Protein AF-A0A9E0T033-F1 (afdb_monomer)

Foldseek 3Di:
DDPVVVVVVVVVVCVVVVVVVVVPDDDPCPVVVVVVLVVVCVVCVVVLVVQLVVLVVCCVVVNDPPVSNVVSVVVCCVSNPDPVVVVVVCVVVVD

Mean predicted aligned error: 9.49 Å

pLDDT: mean 88.97, std 9.51, range [58.91, 97.81]

Radius of gyration: 26.22 Å; Cα contacts (8 Å, |Δi|>4): 22; chains: 1; bounding box: 46×27×79 Å

Sequence (95 aa):
MNVRRLLARLLAVAGVLLPAGALAQGSPFATGATAGVTNLLAILTPVAAIAVMVSGVLGWFGKISWWWLVGVVIGTVLVFGAPQIVSWIRGMFGV

Structure (mmCIF, N/CA/C/O backbone):
data_AF-A0A9E0T033-F1
#
_entry.id   AF-A0A9E0T033-F1
#
loop_
_atom_site.group_PDB
_atom_site.id
_atom_site.type_symbol
_atom_site.label_atom_id
_atom_site.label_alt_id
_atom_site.label_comp_id
_atom_site.label_asym_id
_atom_site.label_entity_id
_atom_site.label_seq_id
_atom_site.pdbx_PDB_ins_code
_atom_site.Cartn_x
_atom_site.Cartn_y
_atom_site.Cartn_z
_atom_site.occupancy
_atom_site.B_iso_or_equiv
_atom_site.auth_seq_id
_atom_site.auth_comp_id
_atom_site.auth_asym_id
_atom_site.auth_atom_id
_atom_site.pdbx_PDB_model_num
ATOM 1 N N . MET A 1 1 ? 26.920 -17.006 -54.411 1.00 58.91 1 MET A N 1
ATOM 2 C CA . MET A 1 1 ? 26.626 -15.759 -53.663 1.00 58.91 1 MET A CA 1
ATOM 3 C C . MET A 1 1 ? 27.907 -15.314 -52.969 1.00 58.91 1 MET A C 1
ATOM 5 O O . MET A 1 1 ? 28.454 -16.079 -52.192 1.00 58.91 1 MET A O 1
ATOM 9 N N . ASN A 1 2 ? 28.450 -14.145 -53.317 1.00 78.44 2 ASN A N 1
ATOM 10 C CA . ASN A 1 2 ? 29.803 -13.742 -52.908 1.00 78.44 2 ASN A CA 1
ATOM 11 C C . ASN A 1 2 ? 29.862 -13.483 -51.394 1.00 78.44 2 ASN A C 1
ATOM 13 O O . ASN A 1 2 ? 29.140 -12.615 -50.909 1.00 78.44 2 ASN A O 1
ATOM 17 N N . VAL A 1 3 ? 30.745 -14.182 -50.672 1.00 81.62 3 VAL A N 1
ATOM 18 C CA . VAL A 1 3 ? 30.939 -14.082 -49.205 1.00 81.62 3 VAL A CA 1
ATOM 19 C C . VAL A 1 3 ? 31.030 -12.627 -48.725 1.00 81.62 3 VAL A C 1
ATOM 21 O O . VAL A 1 3 ? 30.397 -12.248 -47.745 1.00 81.62 3 VAL A O 1
ATOM 24 N N . ARG A 1 4 ? 31.709 -11.762 -49.488 1.00 83.38 4 ARG A N 1
ATOM 25 C CA . ARG A 1 4 ? 31.808 -10.315 -49.221 1.00 83.38 4 ARG A CA 1
ATOM 26 C C . ARG A 1 4 ? 30.455 -9.590 -49.174 1.00 83.38 4 ARG A C 1
ATOM 28 O O . ARG A 1 4 ? 30.256 -8.713 -48.342 1.00 83.38 4 ARG A O 1
ATOM 35 N N . ARG A 1 5 ? 29.513 -9.961 -50.048 1.00 81.50 5 ARG A N 1
ATOM 36 C CA . ARG A 1 5 ? 28.155 -9.386 -50.074 1.00 81.50 5 ARG A CA 1
ATOM 37 C C . ARG A 1 5 ? 27.299 -9.904 -48.918 1.00 81.50 5 ARG A C 1
ATOM 39 O O . ARG A 1 5 ? 26.422 -9.181 -48.460 1.00 81.50 5 ARG A O 1
ATOM 46 N N . LEU A 1 6 ? 27.553 -11.126 -48.447 1.00 84.06 6 LEU A N 1
ATOM 47 C CA . LEU A 1 6 ? 26.881 -11.690 -47.275 1.00 84.06 6 LEU A CA 1
ATOM 48 C C . LEU A 1 6 ? 27.318 -10.968 -45.989 1.00 84.06 6 LEU A C 1
ATOM 50 O O . LEU A 1 6 ? 26.471 -10.537 -45.213 1.00 84.06 6 LEU A O 1
ATOM 54 N N . LEU A 1 7 ? 28.628 -10.752 -45.816 1.00 86.38 7 LEU A N 1
ATOM 55 C CA . LEU A 1 7 ? 29.193 -10.027 -44.670 1.00 86.38 7 LEU A CA 1
ATOM 56 C C . LEU A 1 7 ? 28.705 -8.574 -44.600 1.00 86.38 7 LEU A C 1
ATOM 58 O O . LEU A 1 7 ? 28.308 -8.110 -43.535 1.00 86.38 7 LEU A O 1
ATOM 62 N N . ALA A 1 8 ? 28.660 -7.878 -45.740 1.00 85.38 8 ALA A N 1
ATOM 63 C CA . ALA A 1 8 ? 28.146 -6.509 -45.804 1.00 85.38 8 ALA A CA 1
ATOM 64 C C . ALA A 1 8 ? 26.669 -6.412 -45.377 1.00 85.38 8 ALA A C 1
ATOM 66 O O . ALA A 1 8 ? 26.281 -5.469 -44.693 1.00 85.38 8 ALA A O 1
ATOM 67 N N . ARG A 1 9 ? 25.846 -7.407 -45.737 1.00 84.81 9 ARG A N 1
ATOM 68 C CA . ARG A 1 9 ? 24.434 -7.470 -45.327 1.00 84.81 9 ARG A CA 1
ATOM 69 C C . ARG A 1 9 ? 24.280 -7.737 -43.829 1.00 84.81 9 ARG A C 1
ATOM 71 O O . ARG A 1 9 ? 23.461 -7.086 -43.195 1.00 84.81 9 ARG A O 1
ATOM 78 N N . LEU A 1 10 ? 25.080 -8.641 -43.261 1.00 84.75 10 LEU A N 1
ATOM 79 C CA . LEU A 1 10 ? 25.063 -8.925 -41.820 1.00 84.75 10 LEU A CA 1
ATOM 80 C C . LEU A 1 10 ? 25.483 -7.705 -40.988 1.00 84.75 10 LEU A C 1
ATOM 82 O O . LEU A 1 10 ? 24.837 -7.398 -39.990 1.00 84.75 10 LEU A O 1
ATOM 86 N N . LEU A 1 11 ? 26.508 -6.970 -41.429 1.00 85.62 11 LEU A N 1
ATOM 87 C CA . LEU A 1 11 ? 26.948 -5.730 -40.781 1.00 85.62 11 LEU A CA 1
ATOM 88 C C . LEU A 1 11 ? 25.893 -4.620 -40.857 1.00 85.62 11 LEU A C 1
ATOM 90 O O . LEU A 1 11 ? 25.681 -3.920 -39.871 1.00 85.62 11 LEU A O 1
ATOM 94 N N . ALA A 1 12 ? 25.201 -4.481 -41.991 1.00 84.00 12 ALA A N 1
ATOM 95 C CA . ALA A 1 12 ? 24.116 -3.512 -42.133 1.00 84.00 12 ALA A CA 1
ATOM 96 C C . ALA A 1 12 ? 22.936 -3.828 -41.197 1.00 84.00 12 ALA A C 1
ATOM 98 O O . ALA A 1 12 ? 22.411 -2.930 -40.545 1.00 84.00 12 ALA A O 1
ATOM 99 N N . VAL A 1 13 ? 22.556 -5.104 -41.076 1.00 81.00 13 VAL A N 1
ATOM 100 C CA . VAL A 1 13 ? 21.499 -5.543 -40.149 1.00 81.00 13 VAL A CA 1
ATOM 101 C C . VAL A 1 13 ? 21.917 -5.326 -38.691 1.00 81.00 13 VAL A C 1
ATOM 103 O O . VAL A 1 13 ? 21.133 -4.799 -37.905 1.00 81.00 13 VAL A O 1
ATOM 106 N N . ALA A 1 14 ? 23.163 -5.649 -38.334 1.00 76.56 14 ALA A N 1
ATOM 107 C CA . ALA A 1 14 ? 23.695 -5.375 -37.000 1.00 76.56 14 ALA A CA 1
ATOM 108 C C . ALA A 1 14 ? 23.694 -3.867 -36.684 1.00 76.56 14 ALA A C 1
ATOM 110 O O . ALA A 1 14 ? 23.240 -3.467 -35.616 1.00 76.56 14 ALA A O 1
ATOM 111 N N . GLY A 1 15 ? 24.113 -3.021 -37.631 1.00 78.25 15 GLY A N 1
ATOM 112 C CA . GLY A 1 15 ? 24.128 -1.562 -37.478 1.00 78.25 15 GLY A CA 1
ATOM 113 C C . GLY A 1 15 ? 22.749 -0.931 -37.255 1.00 78.25 15 GLY A C 1
ATOM 114 O O . GLY A 1 15 ? 22.660 0.087 -36.578 1.00 78.25 15 GLY A O 1
ATOM 115 N N . VAL A 1 16 ? 21.676 -1.543 -37.770 1.00 77.44 16 VAL A N 1
ATOM 116 C CA . VAL A 1 16 ? 20.289 -1.077 -37.573 1.00 77.44 16 VAL A CA 1
ATOM 117 C C . VAL A 1 16 ? 19.686 -1.574 -36.252 1.00 77.44 16 VAL A C 1
ATOM 119 O O . VAL A 1 16 ? 18.843 -0.895 -35.672 1.00 77.44 16 VAL A O 1
ATOM 122 N N . LEU A 1 17 ? 20.121 -2.732 -35.744 1.00 70.19 17 LEU A N 1
ATOM 123 C CA . LEU A 1 17 ? 19.591 -3.331 -34.509 1.00 70.19 17 LEU A CA 1
ATOM 124 C C . LEU A 1 17 ? 20.320 -2.866 -33.235 1.00 70.19 17 LEU A C 1
ATOM 126 O O . LEU A 1 17 ? 19.725 -2.843 -32.159 1.00 70.19 17 LEU A O 1
ATOM 130 N N . LEU A 1 18 ? 21.586 -2.453 -33.342 1.00 68.38 18 LEU A N 1
ATOM 131 C CA . LEU A 1 18 ? 22.385 -1.935 -32.222 1.00 68.38 18 LEU A CA 1
ATOM 132 C C . LEU A 1 18 ? 21.791 -0.678 -31.541 1.00 68.38 18 LEU A C 1
ATOM 134 O O 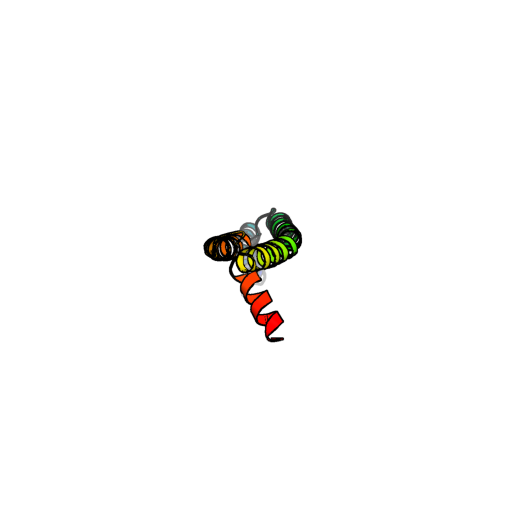. LEU A 1 18 ? 21.764 -0.642 -30.308 1.00 68.38 18 LEU A O 1
ATOM 138 N N . PRO A 1 19 ? 21.268 0.330 -32.272 1.00 69.75 19 PRO A N 1
ATOM 139 C CA . PRO A 1 19 ? 20.663 1.514 -31.664 1.00 69.75 19 PRO A CA 1
ATOM 140 C C . PRO A 1 19 ? 19.395 1.178 -30.881 1.00 69.75 19 PRO A C 1
ATOM 142 O O . PRO A 1 19 ? 19.155 1.775 -29.840 1.00 69.75 19 PRO A O 1
ATOM 145 N N . ALA A 1 20 ? 18.608 0.193 -31.328 1.00 66.19 20 ALA A N 1
ATOM 146 C CA . ALA A 1 20 ? 17.421 -0.248 -30.601 1.00 66.19 20 ALA A CA 1
ATOM 147 C C . ALA A 1 20 ? 17.785 -0.842 -29.229 1.00 66.19 20 ALA A C 1
ATOM 149 O O . ALA A 1 20 ? 17.084 -0.589 -28.258 1.00 66.19 20 ALA A O 1
ATOM 150 N N . GLY A 1 21 ? 18.911 -1.556 -29.122 1.00 62.00 21 GLY A N 1
ATOM 151 C CA . GLY A 1 21 ? 19.435 -2.041 -27.839 1.00 62.00 21 GLY A CA 1
ATOM 152 C C . GLY A 1 21 ? 19.956 -0.923 -26.928 1.00 62.00 21 GLY A C 1
ATOM 153 O O . GLY A 1 21 ? 19.746 -0.972 -25.719 1.00 62.00 21 GLY A O 1
ATOM 154 N N . ALA A 1 22 ? 20.588 0.108 -27.499 1.00 66.94 22 ALA A N 1
ATOM 155 C CA . ALA A 1 22 ? 21.048 1.281 -26.751 1.00 66.94 22 ALA A CA 1
ATOM 156 C C . ALA A 1 22 ? 19.882 2.162 -26.260 1.00 66.94 22 ALA A C 1
ATOM 158 O O . ALA A 1 22 ? 19.926 2.680 -25.149 1.00 66.94 22 ALA A O 1
ATOM 159 N N . LEU A 1 23 ? 18.817 2.287 -27.058 1.00 66.69 23 LEU A N 1
ATOM 160 C CA . LEU A 1 23 ? 17.595 3.021 -26.710 1.0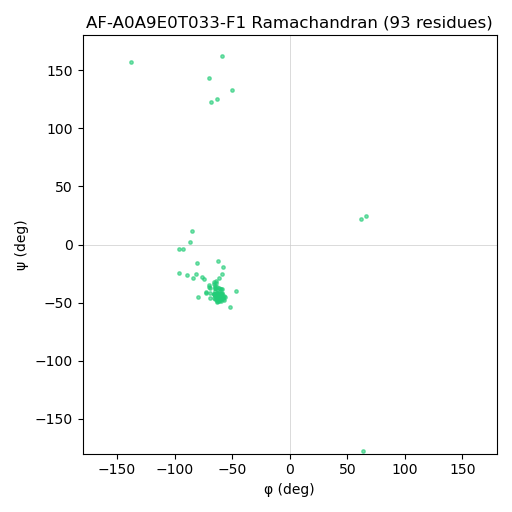0 66.69 23 LEU A CA 1
ATOM 161 C C . LEU A 1 23 ? 16.635 2.210 -25.820 1.00 66.69 23 LEU A C 1
ATOM 163 O O . LEU A 1 23 ? 15.750 2.792 -25.201 1.00 66.69 23 LEU A O 1
ATOM 167 N N . ALA A 1 24 ? 16.812 0.888 -25.732 1.00 67.88 24 ALA A N 1
ATOM 168 C CA . ALA A 1 24 ? 16.070 0.007 -24.828 1.00 67.88 24 ALA A CA 1
ATOM 169 C C . ALA A 1 24 ? 16.699 -0.105 -23.427 1.00 67.88 24 ALA A C 1
ATOM 171 O O . ALA A 1 24 ? 16.192 -0.859 -22.592 1.00 67.88 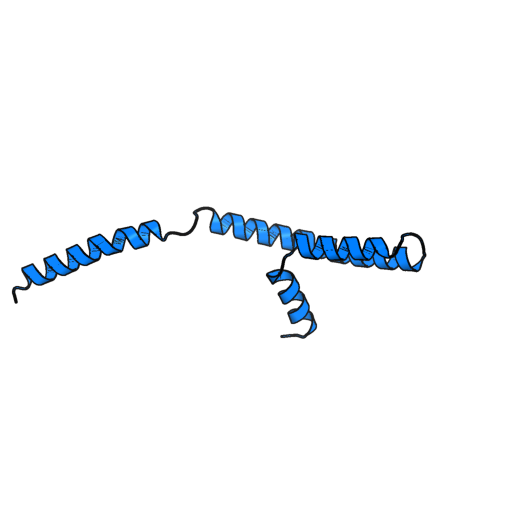24 ALA A O 1
ATOM 172 N N . GLN A 1 25 ? 17.796 0.609 -23.144 1.00 71.38 25 GLN A N 1
ATOM 173 C CA . GLN A 1 25 ? 18.349 0.635 -21.792 1.00 71.38 25 GLN A CA 1
ATOM 174 C C . GLN A 1 25 ? 17.338 1.259 -20.824 1.00 71.38 25 GLN A C 1
ATOM 176 O O . GLN A 1 25 ? 16.840 2.365 -21.032 1.00 71.38 25 GLN A O 1
ATOM 181 N N . GLY A 1 26 ? 17.027 0.518 -19.757 1.00 73.44 26 GLY A N 1
ATOM 182 C CA . GLY A 1 26 ? 16.171 0.997 -18.679 1.00 73.44 26 GLY A CA 1
ATOM 183 C C . GLY A 1 26 ? 16.735 2.257 -18.020 1.00 73.44 26 GLY A C 1
ATOM 184 O O . GLY A 1 26 ? 17.915 2.577 -18.155 1.00 73.44 26 GLY A O 1
ATOM 185 N N . SER A 1 27 ? 15.880 2.973 -17.287 1.00 82.38 27 SER A N 1
ATOM 186 C CA . SER A 1 27 ? 16.278 4.202 -16.594 1.00 82.38 27 SER A CA 1
ATOM 187 C C . SER A 1 27 ? 17.551 3.985 -15.759 1.00 82.38 27 SER A C 1
ATOM 189 O O . SER A 1 27 ? 17.587 3.041 -14.963 1.00 82.38 27 SER A O 1
ATOM 191 N N . PRO A 1 28 ? 18.559 4.877 -15.844 1.00 81.38 28 PRO A N 1
ATOM 192 C CA . PRO A 1 28 ? 19.761 4.789 -15.011 1.00 81.38 28 PRO A CA 1
ATOM 193 C C . PRO A 1 28 ? 19.447 4.931 -13.511 1.00 81.38 28 PRO A C 1
ATOM 195 O O . PRO A 1 28 ? 20.272 4.592 -12.667 1.00 81.38 28 PRO A O 1
ATOM 198 N N . PHE A 1 29 ? 18.238 5.385 -13.164 1.00 87.31 29 PHE A N 1
ATOM 199 C CA . PHE A 1 29 ? 17.751 5.493 -11.791 1.00 87.31 29 PHE A CA 1
ATOM 200 C C . PHE A 1 29 ? 16.909 4.295 -11.346 1.00 87.31 29 PHE A C 1
ATOM 202 O O . PHE A 1 29 ? 16.516 4.253 -10.185 1.00 87.31 29 PHE A O 1
ATOM 209 N N . ALA A 1 30 ? 16.618 3.326 -12.221 1.00 88.31 30 ALA A N 1
ATOM 210 C CA . ALA A 1 30 ? 15.707 2.222 -11.912 1.00 88.31 30 ALA A CA 1
ATOM 211 C C . ALA A 1 30 ? 16.155 1.434 -10.674 1.00 88.31 30 ALA A C 1
ATOM 213 O O . ALA A 1 30 ? 15.346 1.173 -9.784 1.00 88.31 30 ALA A O 1
ATOM 214 N N . THR A 1 31 ? 17.450 1.125 -10.571 1.00 89.31 31 THR A N 1
ATOM 215 C CA . THR A 1 31 ? 18.017 0.411 -9.420 1.00 89.31 31 THR A CA 1
ATOM 216 C C . THR A 1 31 ? 17.862 1.215 -8.132 1.00 89.31 31 THR A C 1
ATOM 218 O O . THR A 1 31 ? 17.358 0.697 -7.138 1.00 89.31 31 THR A O 1
ATOM 221 N N . GLY A 1 32 ? 18.239 2.497 -8.156 1.00 90.50 32 GLY A N 1
ATOM 222 C CA . GLY A 1 32 ? 18.151 3.380 -6.991 1.00 90.50 32 GLY A CA 1
ATOM 223 C C . GLY A 1 32 ? 16.709 3.642 -6.555 1.00 90.50 32 GLY A C 1
ATOM 224 O O . GLY A 1 32 ? 16.405 3.566 -5.369 1.00 90.50 32 GLY A O 1
ATOM 225 N N . ALA A 1 33 ? 15.803 3.878 -7.506 1.00 92.00 33 ALA A N 1
ATOM 226 C CA . ALA A 1 33 ? 14.381 4.073 -7.247 1.00 92.00 33 ALA A CA 1
ATOM 227 C C . ALA A 1 33 ? 13.743 2.811 -6.650 1.00 92.00 33 ALA A C 1
ATOM 229 O O . ALA A 1 33 ? 13.029 2.893 -5.654 1.00 92.00 33 ALA A O 1
ATOM 230 N N . THR A 1 34 ? 14.059 1.635 -7.201 1.00 92.25 34 THR A N 1
ATOM 231 C CA . THR A 1 34 ? 13.549 0.354 -6.691 1.00 92.25 34 THR A CA 1
ATOM 232 C C . THR A 1 34 ? 14.071 0.071 -5.284 1.00 92.25 34 THR A C 1
ATOM 234 O O . THR A 1 34 ? 13.297 -0.310 -4.404 1.00 92.25 34 THR A O 1
ATOM 237 N N . ALA A 1 35 ? 15.363 0.303 -5.037 1.00 93.69 35 ALA A N 1
ATOM 238 C CA . ALA A 1 35 ? 15.956 0.156 -3.712 1.00 93.69 35 ALA A CA 1
ATOM 239 C C . ALA A 1 35 ? 15.343 1.143 -2.707 1.00 93.69 3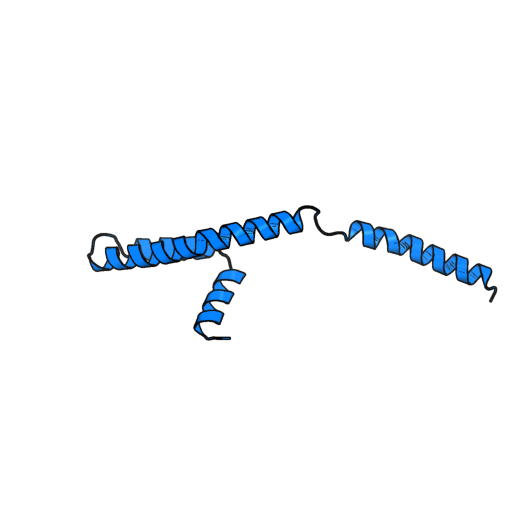5 ALA A C 1
ATOM 241 O O . ALA A 1 35 ? 15.004 0.755 -1.593 1.00 93.69 35 ALA A O 1
ATOM 242 N N . GLY A 1 36 ? 15.140 2.399 -3.112 1.00 94.50 36 GLY A N 1
ATOM 243 C CA . GLY A 1 36 ? 14.505 3.428 -2.291 1.00 94.50 36 GLY A CA 1
ATOM 244 C C . GLY A 1 36 ? 13.086 3.048 -1.874 1.00 94.50 36 GLY A C 1
ATOM 245 O O . GLY A 1 36 ? 12.774 3.083 -0.686 1.00 94.50 36 GLY A O 1
ATOM 246 N N . VAL A 1 37 ? 12.255 2.611 -2.826 1.00 93.12 37 VAL A N 1
ATOM 247 C CA . VAL A 1 37 ? 10.898 2.116 -2.544 1.00 93.12 37 VAL A CA 1
ATOM 248 C C . VAL A 1 37 ? 10.951 0.900 -1.618 1.00 93.12 37 VAL A C 1
ATOM 250 O O . VAL A 1 37 ? 10.274 0.893 -0.597 1.00 93.12 37 VAL A O 1
ATOM 253 N N . THR A 1 38 ? 11.804 -0.086 -1.901 1.00 93.88 38 THR A N 1
ATOM 254 C CA . THR A 1 38 ? 11.939 -1.298 -1.069 1.00 93.88 38 THR A CA 1
ATOM 255 C C . THR A 1 38 ? 12.312 -0.959 0.375 1.00 93.88 38 THR A C 1
ATOM 257 O O . THR A 1 38 ? 11.680 -1.447 1.311 1.00 93.88 38 THR A O 1
ATOM 260 N N . ASN A 1 39 ? 13.296 -0.079 0.568 1.00 95.75 39 ASN A N 1
ATOM 261 C CA . ASN A 1 39 ? 13.750 0.342 1.892 1.00 95.75 39 ASN A CA 1
ATOM 262 C C . ASN A 1 39 ? 12.668 1.126 2.642 1.00 95.75 39 ASN A C 1
ATOM 264 O O . ASN A 1 39 ? 12.439 0.892 3.827 1.00 95.75 39 ASN A O 1
ATOM 268 N N . LEU A 1 40 ? 11.976 2.036 1.955 1.00 95.31 40 LEU A N 1
ATOM 269 C CA . LEU A 1 40 ? 10.903 2.828 2.548 1.00 95.31 40 LEU A CA 1
ATOM 270 C C . LEU A 1 40 ? 9.738 1.933 2.986 1.00 95.31 40 LEU A C 1
ATOM 272 O O . LEU A 1 40 ? 9.253 2.059 4.108 1.00 95.31 40 LEU A O 1
ATOM 276 N N . LEU A 1 41 ? 9.335 0.979 2.148 1.00 95.00 41 LEU A N 1
ATOM 277 C CA . LEU A 1 41 ? 8.286 0.018 2.479 1.00 95.00 41 LEU A CA 1
ATOM 278 C C . LEU A 1 41 ? 8.694 -0.892 3.645 1.00 95.00 41 LEU A C 1
ATOM 280 O O . LEU A 1 41 ? 7.871 -1.159 4.523 1.00 95.00 41 LEU A O 1
ATOM 284 N N . ALA A 1 42 ? 9.958 -1.318 3.711 1.00 94.31 42 ALA A N 1
ATOM 285 C CA . ALA A 1 42 ? 10.481 -2.098 4.833 1.00 94.31 42 ALA A CA 1
ATOM 286 C C . ALA A 1 42 ? 10.391 -1.332 6.165 1.00 94.31 42 ALA A C 1
ATOM 288 O O . ALA A 1 42 ? 10.029 -1.916 7.184 1.00 94.31 42 ALA A O 1
ATOM 289 N N . ILE A 1 43 ? 10.646 -0.020 6.149 1.00 96.50 43 ILE A N 1
ATOM 290 C CA . ILE A 1 43 ? 10.526 0.847 7.331 1.00 96.50 43 ILE A CA 1
ATOM 291 C C . ILE A 1 43 ? 9.057 1.098 7.696 1.00 96.50 43 ILE A C 1
ATOM 293 O O . ILE A 1 43 ? 8.702 1.065 8.873 1.00 96.50 43 ILE A O 1
ATOM 297 N N . LEU A 1 44 ? 8.184 1.340 6.713 1.00 96.00 44 LEU A N 1
ATOM 298 C CA . LEU A 1 44 ? 6.781 1.681 6.976 1.00 96.00 44 LEU A CA 1
ATOM 299 C C . LEU A 1 44 ? 5.922 0.477 7.374 1.00 96.00 44 LEU A C 1
ATOM 301 O O . LEU A 1 44 ? 4.948 0.647 8.103 1.00 96.00 44 LEU A O 1
ATOM 305 N N . THR A 1 45 ? 6.265 -0.736 6.937 1.00 95.25 45 THR A N 1
ATOM 306 C CA . THR A 1 45 ? 5.509 -1.963 7.251 1.00 95.25 45 THR A CA 1
ATOM 307 C C . THR A 1 45 ? 5.244 -2.148 8.754 1.00 95.25 45 THR A C 1
ATOM 309 O O . THR A 1 45 ? 4.075 -2.282 9.130 1.00 95.25 45 THR A O 1
ATOM 312 N N . PRO A 1 46 ? 6.256 -2.111 9.648 1.00 95.81 46 PRO A N 1
ATOM 313 C CA . PRO A 1 46 ? 6.005 -2.214 11.086 1.00 95.81 46 PRO A CA 1
ATOM 314 C C . PRO A 1 46 ? 5.192 -1.031 11.632 1.00 95.81 46 PRO A C 1
ATOM 316 O O . PRO A 1 46 ? 4.388 -1.217 12.543 1.00 95.81 46 PRO A O 1
ATOM 319 N N . VAL A 1 47 ? 5.337 0.169 11.061 1.00 96.56 47 VAL A N 1
ATOM 320 C CA . VAL A 1 47 ? 4.555 1.350 11.468 1.00 96.56 47 VAL A CA 1
ATOM 321 C C . VAL A 1 47 ? 3.068 1.149 11.174 1.00 96.56 47 VAL A C 1
ATOM 323 O O . VAL A 1 47 ? 2.234 1.439 12.029 1.00 96.56 47 VAL A O 1
ATOM 326 N N . ALA A 1 48 ? 2.726 0.599 10.006 1.00 94.62 48 ALA A N 1
ATOM 327 C CA . ALA A 1 48 ? 1.344 0.270 9.660 1.00 94.62 48 ALA A CA 1
ATOM 328 C C . ALA A 1 48 ? 0.746 -0.764 10.622 1.00 94.62 48 ALA A C 1
ATOM 330 O O . ALA A 1 48 ? -0.376 -0.585 11.099 1.00 94.62 48 ALA A O 1
ATOM 331 N N . ALA A 1 49 ? 1.508 -1.808 10.964 1.00 94.94 49 ALA A N 1
ATOM 332 C CA . ALA A 1 49 ? 1.070 -2.810 11.931 1.00 94.94 49 ALA A CA 1
ATOM 333 C C . ALA A 1 49 ? 0.765 -2.176 13.300 1.00 94.94 49 ALA A C 1
ATOM 335 O O . ALA A 1 49 ? -0.303 -2.411 13.866 1.00 94.94 49 ALA A O 1
ATOM 336 N N . ILE A 1 50 ? 1.653 -1.308 13.796 1.00 97.44 50 ILE A N 1
ATOM 337 C CA . ILE A 1 50 ? 1.448 -0.581 15.057 1.00 97.44 50 ILE A CA 1
ATOM 338 C C . ILE A 1 50 ? 0.221 0.333 14.970 1.00 97.44 50 ILE A C 1
ATOM 340 O O . ILE A 1 50 ? -0.590 0.349 15.894 1.00 97.44 50 ILE A O 1
ATOM 344 N N . ALA A 1 51 ? 0.042 1.063 13.865 1.00 96.06 51 ALA A N 1
ATOM 345 C CA . ALA A 1 51 ? -1.105 1.947 13.678 1.00 96.06 51 ALA A CA 1
ATOM 346 C C . ALA A 1 51 ? -2.437 1.183 13.762 1.00 96.06 51 ALA A C 1
ATOM 348 O O . ALA A 1 51 ? -3.363 1.636 14.439 1.00 96.06 51 ALA A O 1
ATOM 349 N N . VAL A 1 52 ? -2.524 0.001 13.141 1.00 96.00 52 VAL A N 1
ATOM 350 C CA . VAL A 1 52 ? -3.699 -0.883 13.231 1.00 96.00 52 VAL A CA 1
ATOM 351 C C . VAL A 1 52 ? -3.912 -1.377 14.665 1.00 96.00 52 VAL A C 1
ATOM 353 O O . VAL A 1 52 ? -5.025 -1.290 15.182 1.00 96.00 52 VAL A O 1
ATOM 356 N N . MET A 1 53 ? -2.858 -1.847 15.339 1.00 97.19 53 MET A N 1
ATOM 357 C CA . MET A 1 53 ? -2.962 -2.363 16.711 1.00 97.19 53 MET A CA 1
ATOM 358 C C . MET A 1 53 ? -3.421 -1.285 17.699 1.00 97.19 53 MET A C 1
ATOM 360 O O . MET A 1 53 ? -4.357 -1.504 18.466 1.00 97.19 53 MET A O 1
ATOM 364 N N . VAL A 1 54 ? -2.799 -0.104 17.664 1.00 97.19 54 VAL A N 1
ATOM 365 C CA . VAL A 1 54 ? -3.114 0.997 18.585 1.00 97.19 54 VAL A CA 1
ATOM 366 C C . VAL A 1 54 ? -4.528 1.513 18.348 1.00 97.19 54 VAL A C 1
ATOM 368 O O . VAL A 1 54 ? -5.282 1.691 19.303 1.00 97.19 54 VAL A O 1
ATOM 371 N N . SER A 1 55 ? -4.916 1.725 17.090 1.00 96.56 55 SER A N 1
ATOM 372 C CA . SER A 1 55 ? -6.263 2.204 16.775 1.00 96.56 55 SER A CA 1
ATOM 373 C C . SER A 1 55 ? -7.346 1.191 17.167 1.00 96.56 55 SER A C 1
ATOM 375 O O . SER A 1 55 ? -8.368 1.593 17.719 1.00 96.56 55 SER A O 1
ATOM 377 N N . GLY A 1 56 ? -7.102 -0.114 17.002 1.00 95.88 56 GLY A N 1
ATOM 378 C CA . GLY A 1 56 ? -8.006 -1.166 17.478 1.00 95.88 56 GLY A CA 1
ATOM 379 C C . GLY A 1 56 ? -8.169 -1.169 19.001 1.00 95.88 56 GLY A C 1
ATOM 380 O O . GLY A 1 56 ? -9.292 -1.175 19.505 1.00 95.88 56 GLY A O 1
ATOM 381 N N . VAL A 1 57 ? -7.059 -1.083 19.745 1.00 97.81 57 VAL A N 1
ATOM 382 C CA . VAL A 1 57 ? -7.079 -1.008 21.218 1.00 97.81 57 VAL A CA 1
ATOM 383 C C . VAL A 1 57 ? -7.828 0.237 21.693 1.0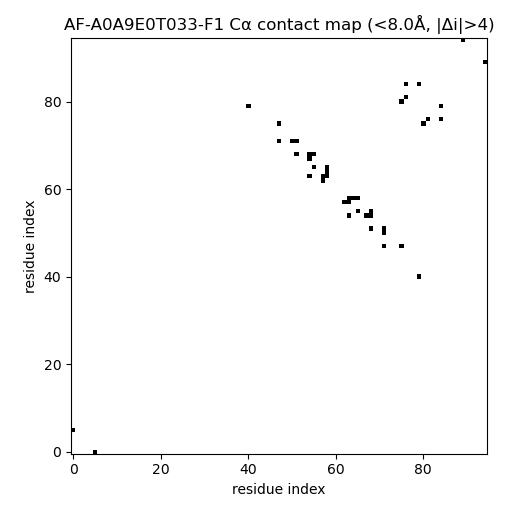0 97.81 57 VAL A C 1
ATOM 385 O O . VAL A 1 57 ? -8.721 0.142 22.533 1.00 97.81 57 VAL A O 1
ATOM 388 N N . LEU A 1 58 ? -7.515 1.409 21.141 1.00 97.81 58 LEU A N 1
ATOM 389 C CA . LEU A 1 58 ? -8.183 2.654 21.518 1.00 97.81 58 LEU A CA 1
ATOM 390 C C . LEU A 1 58 ? -9.674 2.650 21.148 1.00 97.81 58 LEU A C 1
ATOM 392 O O . LEU A 1 58 ? -10.485 3.188 21.906 1.00 97.81 58 LEU A O 1
ATOM 396 N N . GLY A 1 59 ? -10.040 2.033 20.021 1.00 96.81 59 GLY A N 1
ATOM 397 C CA . GLY A 1 59 ? -11.429 1.849 19.602 1.00 96.81 59 GLY A CA 1
ATOM 398 C C . GLY A 1 59 ? -12.221 0.985 20.585 1.00 96.81 59 GLY A C 1
ATOM 399 O O . GLY A 1 59 ? -13.336 1.344 20.959 1.00 96.81 59 GLY A O 1
ATOM 400 N N . TRP A 1 60 ? -11.619 -0.096 21.092 1.00 97.06 60 TRP A N 1
ATOM 401 C CA . TRP A 1 60 ? -12.241 -0.969 22.095 1.00 97.06 60 TRP A CA 1
ATOM 402 C C . TRP A 1 60 ? -12.600 -0.249 23.390 1.00 97.06 60 TRP A C 1
ATOM 404 O O . TRP A 1 60 ? -13.683 -0.452 23.934 1.00 97.06 60 TRP A O 1
ATOM 414 N N . PHE A 1 61 ? -11.703 0.607 23.877 1.00 97.06 61 PHE A N 1
ATOM 415 C CA . PHE A 1 61 ? -11.920 1.366 25.109 1.00 97.06 61 PHE A CA 1
ATOM 416 C C . PHE A 1 61 ? -12.711 2.664 24.891 1.00 97.06 61 PHE A C 1
ATOM 418 O O . PHE A 1 61 ? -12.739 3.520 25.779 1.00 97.06 61 PHE A O 1
ATOM 425 N N . GLY A 1 62 ? -13.316 2.851 23.712 1.00 95.25 62 GLY A N 1
ATOM 426 C CA . GLY A 1 62 ? -14.098 4.041 23.380 1.00 95.25 62 GLY A CA 1
ATOM 427 C C . GLY A 1 62 ? -13.287 5.340 23.414 1.00 95.25 62 GLY A C 1
ATOM 428 O O . GLY A 1 62 ? -13.855 6.413 23.600 1.00 95.25 62 GLY A O 1
ATOM 429 N N . LYS A 1 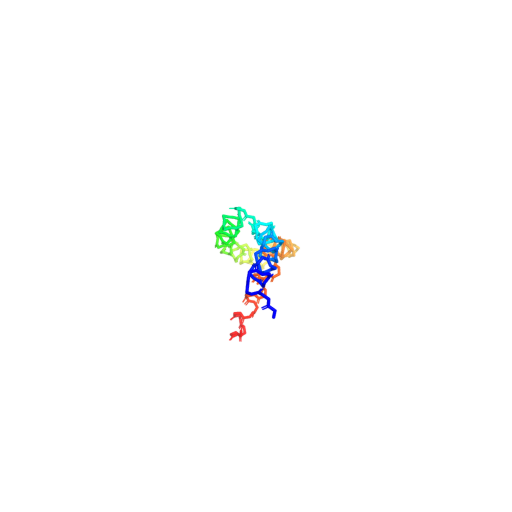63 ? -11.955 5.263 23.280 1.00 97.00 63 LYS A N 1
ATOM 430 C CA . LYS A 1 63 ? -11.062 6.433 23.287 1.00 97.00 63 LYS A CA 1
ATOM 431 C C . LYS A 1 63 ? -11.008 7.127 21.930 1.00 97.00 63 LYS A C 1
ATOM 433 O O . LYS A 1 63 ? -10.731 8.321 21.881 1.00 97.00 63 LYS A O 1
ATOM 438 N N . ILE A 1 64 ? -11.290 6.398 20.850 1.00 95.94 64 ILE A N 1
ATOM 439 C CA . ILE A 1 64 ? -11.422 6.932 19.491 1.00 95.94 64 ILE A CA 1
ATOM 440 C C . ILE A 1 64 ? -12.616 6.293 18.774 1.00 95.94 64 ILE A C 1
ATOM 442 O O . ILE A 1 64 ? -13.042 5.190 19.111 1.00 95.94 64 ILE A O 1
ATOM 446 N N . SER A 1 65 ? -13.139 6.979 17.757 1.00 95.62 65 SER A N 1
ATOM 447 C CA . SER A 1 65 ? -14.158 6.425 16.859 1.00 95.62 65 SER A CA 1
ATOM 448 C C . SER A 1 65 ? -13.578 5.331 15.960 1.00 95.62 65 SER A C 1
ATOM 450 O O . SER A 1 65 ? -12.473 5.484 15.437 1.00 95.62 65 SER A O 1
ATOM 452 N N . TRP A 1 66 ? -14.363 4.286 15.683 1.00 93.69 66 TRP A N 1
ATOM 453 C CA . TRP A 1 66 ? -14.016 3.235 14.719 1.00 93.69 66 TRP A CA 1
ATOM 454 C C . TRP A 1 66 ? -13.748 3.763 13.302 1.00 93.69 66 TRP A C 1
ATOM 456 O O . TRP A 1 66 ? -13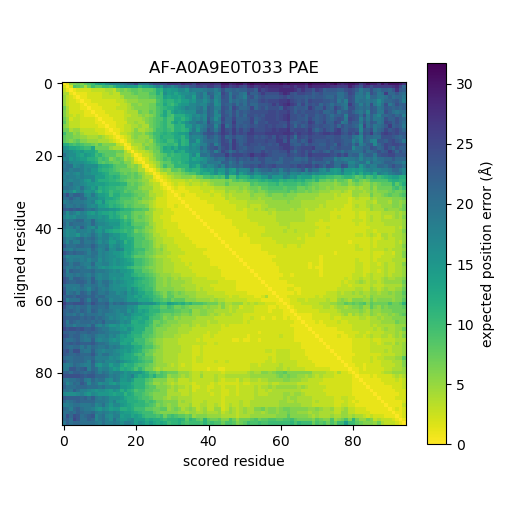.042 3.119 12.532 1.00 93.69 66 TRP A O 1
ATOM 466 N N . TRP A 1 67 ? -14.215 4.970 12.970 1.00 94.69 67 TRP A N 1
ATOM 467 C CA . TRP A 1 67 ? -13.879 5.639 11.710 1.00 94.69 67 TRP A CA 1
ATOM 468 C C . TRP A 1 67 ? -12.375 5.867 11.516 1.00 94.69 67 TRP A C 1
ATOM 470 O O . TRP A 1 67 ? -11.905 5.895 10.379 1.00 94.69 67 TRP A O 1
ATOM 480 N N . TRP A 1 68 ? -11.595 5.950 12.596 1.00 94.75 68 TRP A N 1
ATOM 481 C CA . TRP A 1 68 ? -10.137 6.021 12.498 1.00 94.75 68 TRP A CA 1
ATOM 482 C C . TRP A 1 68 ? -9.524 4.758 11.885 1.00 94.75 68 TRP A C 1
ATOM 484 O O . TRP A 1 68 ? -8.553 4.867 11.139 1.00 94.75 68 TRP A O 1
ATOM 494 N N . LEU A 1 69 ? -10.114 3.578 12.111 1.00 95.19 69 LEU A N 1
ATOM 495 C CA . LEU A 1 69 ? -9.640 2.323 11.513 1.00 95.19 69 LEU A CA 1
ATOM 496 C C . LEU A 1 69 ? -9.804 2.347 9.993 1.00 95.19 69 LEU A C 1
ATOM 498 O O . LEU A 1 69 ? -8.920 1.893 9.271 1.00 95.19 69 LEU A O 1
ATOM 502 N N . VAL A 1 70 ? -10.896 2.936 9.497 1.00 96.38 70 VAL A N 1
ATOM 503 C CA . VAL A 1 70 ? -11.118 3.121 8.055 1.00 96.38 70 VAL A CA 1
ATOM 504 C C . VAL A 1 70 ? -10.015 3.996 7.458 1.00 96.38 70 VAL A C 1
ATOM 506 O O . VAL A 1 70 ? -9.449 3.651 6.422 1.00 96.38 70 VAL A O 1
ATOM 509 N N . GLY A 1 71 ? -9.652 5.084 8.144 1.00 96.56 71 GLY A N 1
ATOM 510 C CA . GLY A 1 71 ? -8.534 5.941 7.746 1.00 96.56 71 GLY A CA 1
ATOM 511 C C . GLY A 1 71 ? -7.200 5.192 7.694 1.00 96.56 71 GLY A C 1
ATOM 512 O O . GLY A 1 71 ? -6.460 5.331 6.722 1.00 96.56 71 GLY A O 1
ATOM 513 N N . VAL A 1 72 ? -6.917 4.344 8.689 1.00 96.31 72 VAL A N 1
ATOM 514 C CA . VAL A 1 72 ? -5.704 3.507 8.716 1.00 96.31 72 VAL A CA 1
ATOM 515 C C . VAL A 1 72 ? -5.676 2.523 7.540 1.00 96.31 72 VAL A C 1
ATOM 517 O O . VAL A 1 72 ? -4.642 2.388 6.883 1.00 96.31 72 VAL A O 1
ATOM 520 N N . VAL A 1 73 ? -6.800 1.873 7.222 1.00 94.50 73 VAL A N 1
ATOM 521 C CA . VAL A 1 73 ? -6.898 0.944 6.081 1.00 94.50 73 VAL A CA 1
ATOM 522 C C . VAL A 1 73 ? -6.668 1.669 4.755 1.00 94.50 73 VAL A C 1
ATOM 524 O O . VAL A 1 73 ? -5.839 1.229 3.959 1.00 94.50 73 VAL A O 1
ATOM 527 N N . ILE A 1 74 ? -7.337 2.804 4.529 1.00 96.25 74 ILE A N 1
ATOM 528 C CA . ILE A 1 74 ? -7.162 3.599 3.303 1.00 96.25 74 ILE A CA 1
ATOM 529 C C . ILE A 1 74 ? -5.710 4.072 3.178 1.00 96.25 74 ILE A C 1
ATOM 531 O O . ILE A 1 74 ? -5.100 3.906 2.123 1.00 96.25 74 ILE A O 1
ATOM 535 N N . GLY A 1 75 ? -5.126 4.600 4.258 1.00 95.06 75 GLY A N 1
ATOM 536 C CA . GLY A 1 75 ? -3.729 5.033 4.276 1.00 95.06 75 GLY A CA 1
ATOM 537 C C . GLY A 1 75 ? -2.758 3.898 3.948 1.00 95.06 75 GLY A C 1
ATOM 538 O O . GLY A 1 75 ? -1.847 4.082 3.146 1.00 95.06 75 GLY A O 1
ATOM 539 N N . THR A 1 76 ? -2.996 2.700 4.485 1.00 94.25 76 THR A N 1
ATOM 540 C CA . THR A 1 76 ? -2.193 1.508 4.172 1.00 94.25 76 THR A CA 1
ATOM 541 C C . THR A 1 76 ? -2.269 1.173 2.677 1.00 94.25 76 THR A C 1
ATOM 543 O O . THR A 1 76 ? -1.242 0.989 2.029 1.00 94.25 76 THR A O 1
ATOM 546 N N . VAL A 1 77 ? -3.464 1.165 2.083 1.00 93.94 77 VAL A N 1
ATOM 547 C CA . VAL A 1 77 ? -3.621 0.886 0.644 1.00 93.94 77 VAL A CA 1
ATOM 548 C C . VAL A 1 77 ? -2.889 1.911 -0.224 1.00 93.94 77 VAL A C 1
ATOM 550 O O . VAL A 1 77 ? -2.230 1.529 -1.191 1.00 93.94 77 VAL A O 1
ATOM 553 N N . LEU A 1 78 ? -2.951 3.193 0.141 1.00 94.94 78 LEU A N 1
ATOM 554 C CA . LEU A 1 78 ? -2.294 4.270 -0.603 1.00 94.94 78 LEU A CA 1
ATOM 555 C C . LEU A 1 78 ? -0.762 4.242 -0.489 1.00 94.94 78 LEU A C 1
ATOM 557 O O . LEU A 1 78 ? -0.083 4.582 -1.453 1.00 94.94 78 LEU A O 1
ATOM 561 N N . VAL A 1 79 ? -0.216 3.838 0.662 1.00 94.25 79 VAL A N 1
ATOM 562 C CA . VAL A 1 79 ? 1.236 3.810 0.907 1.00 94.25 79 VAL A CA 1
ATOM 563 C C . VAL A 1 79 ? 1.903 2.585 0.283 1.00 94.25 79 VAL A C 1
ATOM 565 O O . VAL A 1 79 ? 2.959 2.709 -0.332 1.00 94.25 79 VAL A O 1
ATOM 568 N N . PHE A 1 80 ? 1.313 1.399 0.451 1.00 94.00 80 PHE A N 1
ATOM 569 C CA . PHE A 1 80 ? 1.976 0.138 0.097 1.00 94.00 80 PHE A CA 1
ATOM 570 C C . PHE A 1 80 ? 1.605 -0.379 -1.297 1.00 94.00 8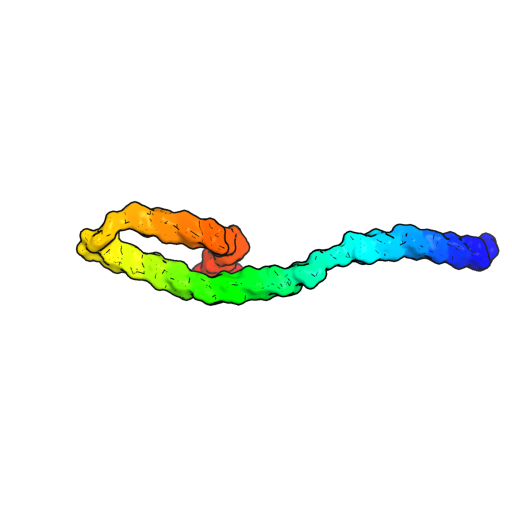0 PHE A C 1
ATOM 572 O O . PHE A 1 80 ? 2.376 -1.115 -1.915 1.00 94.00 80 PHE A O 1
ATOM 579 N N . GLY A 1 81 ? 0.440 0.015 -1.818 1.00 92.06 81 GLY A N 1
ATOM 580 C CA . GLY A 1 81 ? -0.036 -0.416 -3.128 1.00 92.06 81 GLY A CA 1
ATOM 581 C C . GLY A 1 81 ? -0.306 -1.924 -3.240 1.00 92.06 81 GLY A C 1
ATOM 582 O O . GLY A 1 81 ? -0.184 -2.704 -2.293 1.00 92.06 81 GLY A O 1
ATOM 583 N N . ALA A 1 82 ? -0.703 -2.348 -4.443 1.00 92.38 82 ALA A N 1
ATOM 584 C CA . ALA A 1 82 ? -1.165 -3.713 -4.696 1.00 92.38 82 ALA A CA 1
ATOM 585 C C . ALA A 1 82 ? -0.104 -4.813 -4.467 1.00 92.38 82 ALA A C 1
ATOM 587 O O . ALA A 1 82 ? -0.440 -5.799 -3.809 1.00 92.38 82 ALA A O 1
ATOM 588 N N . PRO A 1 83 ? 1.156 -4.697 -4.946 1.00 92.25 83 PRO A N 1
ATOM 589 C CA . PRO A 1 83 ? 2.121 -5.797 -4.843 1.00 92.25 83 PRO A CA 1
ATOM 590 C C . PRO A 1 83 ? 2.393 -6.225 -3.399 1.00 92.25 83 PRO A C 1
ATOM 592 O O . PRO A 1 83 ? 2.433 -7.416 -3.089 1.00 92.25 83 PRO A O 1
ATOM 595 N N . GLN A 1 84 ? 2.534 -5.250 -2.503 1.00 92.38 84 GLN A N 1
ATOM 596 C CA . GLN A 1 84 ? 2.822 -5.512 -1.103 1.00 92.38 84 GLN A CA 1
ATOM 597 C C . GLN A 1 84 ? 1.615 -6.075 -0.352 1.00 92.38 84 GLN A C 1
ATOM 599 O O . GLN A 1 84 ? 1.767 -7.028 0.409 1.00 92.38 84 GLN A O 1
ATOM 604 N N . ILE A 1 85 ? 0.413 -5.552 -0.605 1.00 91.94 85 ILE A N 1
ATOM 605 C CA . ILE A 1 85 ? -0.806 -6.088 0.013 1.00 91.94 85 ILE A CA 1
ATOM 606 C C . ILE A 1 85 ? -1.038 -7.539 -0.415 1.00 91.94 85 ILE A C 1
ATOM 608 O O . ILE A 1 85 ? -1.328 -8.390 0.425 1.00 91.94 85 ILE A O 1
ATOM 612 N N . VAL A 1 86 ? -0.862 -7.847 -1.703 1.00 94.06 86 VAL A N 1
ATOM 613 C CA . VAL A 1 86 ? -0.991 -9.220 -2.208 1.00 94.06 86 VAL A CA 1
ATOM 614 C C . VAL A 1 86 ? 0.039 -10.136 -1.551 1.00 94.06 86 VAL A C 1
ATOM 616 O O . VAL A 1 86 ? -0.325 -11.233 -1.141 1.00 94.06 86 VAL A O 1
ATOM 619 N N . SER A 1 87 ? 1.288 -9.686 -1.398 1.00 93.81 87 SER A N 1
ATOM 620 C CA . SER A 1 87 ? 2.338 -10.430 -0.688 1.00 93.81 87 SER A CA 1
ATOM 621 C C . SER A 1 87 ? 1.931 -10.786 0.746 1.00 93.81 87 SER A C 1
ATOM 623 O O . SER A 1 87 ? 2.075 -11.935 1.155 1.00 93.81 87 SER A O 1
ATOM 625 N N . TRP A 1 88 ? 1.353 -9.848 1.499 1.00 91.56 88 TRP A N 1
ATOM 626 C CA . TRP A 1 88 ? 0.888 -10.123 2.860 1.00 91.56 88 TRP A CA 1
ATOM 627 C C . TRP A 1 88 ? -0.249 -11.134 2.903 1.00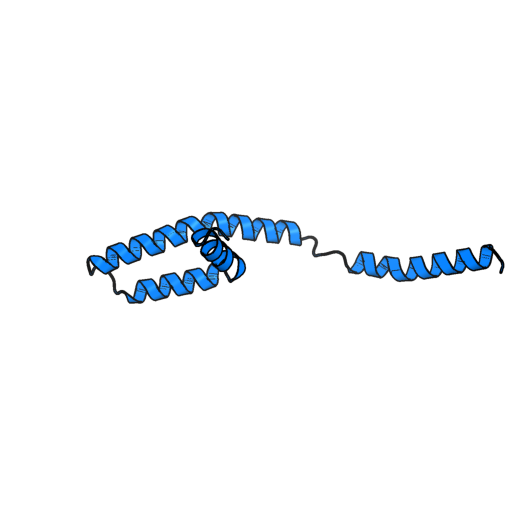 91.56 88 TRP A C 1
ATOM 629 O O . TRP A 1 88 ? -0.181 -12.086 3.674 1.00 91.56 88 TRP A O 1
ATOM 639 N N . ILE A 1 89 ? -1.263 -10.959 2.052 1.00 92.25 89 ILE A N 1
ATOM 640 C CA . ILE A 1 89 ? -2.399 -11.884 1.955 1.00 92.25 89 ILE A CA 1
ATOM 641 C C . ILE A 1 89 ? -1.888 -13.294 1.645 1.00 92.25 89 ILE A C 1
ATOM 643 O O . ILE A 1 89 ? -2.235 -14.257 2.320 1.00 92.25 89 ILE A O 1
ATOM 647 N N . ARG A 1 90 ? -1.002 -13.401 0.657 1.00 95.00 90 ARG A N 1
ATOM 648 C CA . ARG A 1 90 ? -0.329 -14.641 0.277 1.00 95.00 90 ARG A CA 1
ATOM 649 C C . ARG A 1 90 ? 0.462 -15.258 1.427 1.00 95.00 90 ARG A C 1
ATOM 651 O O . ARG A 1 90 ? 0.293 -16.438 1.712 1.00 95.00 90 ARG A O 1
ATOM 658 N N . GLY A 1 91 ? 1.223 -14.446 2.159 1.00 94.38 91 GLY A N 1
ATOM 659 C CA . GLY A 1 91 ? 1.943 -14.864 3.361 1.00 94.38 91 GLY A CA 1
ATOM 660 C C . GLY A 1 91 ? 1.028 -15.404 4.464 1.00 94.38 91 GLY A C 1
ATOM 661 O O . GLY A 1 91 ? 1.369 -16.401 5.091 1.00 94.38 91 GLY A O 1
ATOM 662 N N . MET A 1 92 ? -0.156 -14.813 4.664 1.00 91.69 92 MET A N 1
ATOM 663 C CA . MET A 1 92 ? -1.153 -15.307 5.628 1.00 91.69 92 MET A CA 1
ATOM 664 C C . MET A 1 92 ? -1.715 -16.680 5.239 1.00 91.69 92 MET A C 1
ATOM 666 O O . MET A 1 92 ? -2.034 -17.481 6.114 1.00 91.69 92 MET A O 1
ATOM 670 N N . PHE A 1 93 ? -1.822 -16.954 3.938 1.00 91.62 93 PHE A N 1
ATOM 671 C CA . PHE A 1 93 ? -2.284 -18.238 3.406 1.00 91.62 93 PHE A CA 1
ATOM 672 C C . PHE A 1 93 ? -1.147 -19.229 3.108 1.00 91.62 93 PHE A C 1
ATOM 674 O O . PHE A 1 93 ? -1.422 -20.367 2.736 1.00 91.62 93 PHE A O 1
ATOM 681 N N . GLY A 1 94 ? 0.115 -18.825 3.284 1.00 91.44 94 GLY A N 1
ATOM 682 C CA . GLY A 1 94 ? 1.293 -19.646 2.998 1.00 91.44 94 GLY A CA 1
ATOM 683 C C . GLY A 1 94 ? 1.499 -19.980 1.514 1.00 91.44 94 GLY A C 1
ATOM 684 O O . GLY A 1 94 ? 2.124 -21.000 1.224 1.00 91.44 94 GLY A O 1
ATOM 685 N N . VAL A 1 95 ? 0.967 -19.168 0.587 1.00 80.44 95 VAL A N 1
ATOM 686 C CA . VAL A 1 95 ? 0.975 -19.422 -0.874 1.00 80.44 95 VAL A CA 1
ATOM 687 C C . VAL A 1 95 ? 1.795 -18.436 -1.677 1.00 80.44 95 VAL A C 1
ATOM 689 O O . VAL A 1 95 ? 1.759 -17.222 -1.406 1.00 80.44 95 VAL A O 1
#

Secondary structure (DSSP, 8-state):
--HHHHHHHHHHHHHHHHHHHHHTPPPTTHHHHHHHHHHHHHHHHHHHHHHHHHHHHHHHTTSS-THHHHHHHHHHHHHHHHHHHHHHHHHHHT-

Solvent-accessible surface area (backbone atoms only — not comparable to full-atom values): 5507 Å² total; per-residue (Å²): 131,61,66,70,62,53,53,54,51,54,51,54,53,48,65,64,50,51,56,55,58,66,71,62,57,72,65,94,53,51,67,59,52,53,48,50,51,52,53,51,49,63,62,45,50,61,52,52,53,49,53,54,53,53,48,52,56,36,30,74,73,67,73,43,64,68,67,55,51,54,53,52,52,52,51,49,52,73,72,57,38,68,73,51,53,52,50,50,55,25,58,76,70,75,100